Protein AF-A0A9J6DAU2-F1 (afdb_monomer)

Sequence (140 aa):
MIKAGKEEKKLAEEAGAFCEDGITPYITVIVDGGWSHRSHGHRYSANSGVAVIIGECTKKLLYLGVRNKLCSTCEHYSRTGKGKKDHVGYKNWNQSSGAMESDIIVEGFQRSVEMHGVEYRIFIGDGDSSVLHQILTKVE

Foldseek 3Di:
DLVQLQVLQVVQVVVCQDDPVSQFGAFEKEKEKDFPDDDPPDPQPGQKMKMFIATPPVRHTQFIDMAGQDDPLVVVCVVVVHDRDDDDGRHDDDDTSVCGRLVRVLVSQQCSCVRRRHHY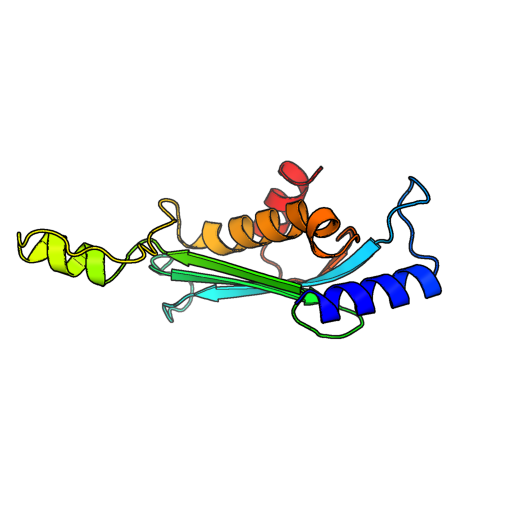DHYDYPPPVSNVVSNVVRPD

InterPro domains:
  IPR049012 Mutator-like transposase domain [PF20700] (1-138)

Nearest PDB structures (foldseek):
  7ki3-assembly1_A  TM=4.655E-01  e=4.052E-02  Homo sapiens
  4z4f-assembly1_A  TM=3.775E-01  e=8.490E-03  Homo sapiens
  4z4g-assembly1_A  TM=3.658E-01  e=1.429E-02  Homo sapiens
  6fsf-assembly1_A  TM=4.662E-01  e=1.197E+00  Saccharomyces cerevisiae S288C
  6dbu-assembly1_A  TM=2.764E-01  e=4.224E-01  Escherichia coli K-12

Mean predicted aligned error: 5.09 Å

Solvent-accessible surface area (backbone atoms only — not comparable to full-atom values): 7960 Å² total; per-residue (Å²): 74,62,71,46,25,49,51,50,37,51,53,20,55,76,69,66,35,51,42,97,83,70,72,46,26,37,44,50,29,35,44,54,67,47,60,79,52,95,62,87,93,76,65,72,71,38,52,34,29,34,23,38,34,25,34,55,90,77,70,36,58,57,38,77,40,77,36,15,62,60,31,73,70,61,51,52,28,67,76,66,74,46,84,75,72,92,71,90,78,56,54,74,40,88,73,64,42,76,54,36,34,37,53,36,50,41,55,47,53,70,38,25,44,82,66,35,55,24,45,74,81,43,76,47,64,93,72,65,62,64,40,58,54,46,36,74,72,72,51,132

pLDDT: mean 91.11, std 8.22, range [58.53, 98.31]

Secondary structure (DSSP, 8-state):
-HHHHHHHHHHHHHTT-B-TTSSSBEEEEEEEEEESS--SSS----SEEEEEEEETTT--EEEEEEEES--HHHHHHHHHTPPPPP--------S-STHHHHHHHHHHHHTHHHHHS-EEEEEE-SS-HHHHHHHHHH--

Organism: Rhipicephalus microplus (NCBI:txid6941)

Structure (mmCIF, N/CA/C/O backbone):
data_AF-A0A9J6DAU2-F1
#
_entry.id   AF-A0A9J6DAU2-F1
#
loop_
_atom_site.group_PDB
_atom_site.id
_atom_site.type_symbol
_atom_site.label_atom_id
_atom_site.label_alt_id
_atom_site.label_comp_id
_atom_site.label_asym_id
_atom_site.label_entity_id
_atom_site.label_seq_id
_atom_site.pdbx_PDB_ins_code
_atom_site.Cartn_x
_atom_site.Cartn_y
_atom_site.Cartn_z
_atom_site.occupancy
_atom_site.B_iso_or_equiv
_atom_site.auth_seq_id
_atom_site.auth_comp_id
_atom_site.auth_asym_id
_atom_site.auth_atom_id
_atom_site.pdbx_PDB_model_num
ATOM 1 N N . MET A 1 1 ? -6.850 -4.986 -8.728 1.00 92.31 1 MET A N 1
ATOM 2 C CA . MET A 1 1 ? -5.432 -4.668 -8.460 1.00 92.31 1 MET A CA 1
ATOM 3 C C . MET A 1 1 ? -4.488 -5.535 -9.298 1.00 92.31 1 MET A C 1
ATOM 5 O O . MET A 1 1 ? -3.723 -4.951 -10.039 1.00 92.31 1 MET A O 1
ATOM 9 N N . ILE A 1 2 ? -4.616 -6.873 -9.344 1.00 95.19 2 ILE A N 1
ATOM 10 C CA . ILE A 1 2 ? -3.738 -7.748 -10.172 1.00 95.19 2 ILE A CA 1
ATOM 11 C C . ILE A 1 2 ? -3.599 -7.306 -11.641 1.00 95.19 2 ILE A C 1
ATOM 13 O O . ILE A 1 2 ? -2.498 -7.249 -12.173 1.00 95.19 2 ILE A O 1
ATOM 17 N N . LYS A 1 3 ? -4.706 -6.959 -12.314 1.00 97.19 3 LYS A N 1
ATOM 18 C CA . LYS A 1 3 ? -4.651 -6.464 -13.702 1.00 97.19 3 LYS A CA 1
ATOM 19 C C . LYS A 1 3 ? -3.863 -5.151 -13.829 1.00 97.19 3 LYS A C 1
ATOM 21 O O . LYS A 1 3 ? -3.153 -4.988 -14.808 1.00 97.19 3 LYS A O 1
ATOM 26 N N . ALA A 1 4 ? -3.991 -4.251 -12.852 1.00 97.56 4 ALA A N 1
ATOM 27 C CA . ALA A 1 4 ? -3.260 -2.986 -12.835 1.00 97.56 4 ALA A CA 1
ATOM 28 C C . ALA A 1 4 ? -1.757 -3.220 -12.631 1.00 97.56 4 ALA A C 1
ATOM 30 O O . ALA A 1 4 ? -0.964 -2.674 -13.383 1.00 97.56 4 ALA A O 1
ATOM 31 N N . GLY A 1 5 ? -1.379 -4.108 -11.706 1.00 97.31 5 GLY A N 1
ATOM 32 C CA . GLY A 1 5 ? 0.024 -4.476 -11.499 1.00 97.31 5 GLY A CA 1
ATOM 33 C C . GLY A 1 5 ? 0.669 -5.115 -12.725 1.00 97.31 5 GLY A C 1
ATOM 34 O O . GLY A 1 5 ? 1.778 -4.751 -13.086 1.00 97.31 5 GLY A O 1
ATOM 35 N N . LYS A 1 6 ? -0.049 -5.997 -13.436 1.00 97.69 6 LYS A N 1
ATOM 36 C CA . LYS A 1 6 ? 0.438 -6.570 -14.706 1.00 97.69 6 LYS A CA 1
ATOM 37 C C . LYS A 1 6 ? 0.683 -5.513 -15.785 1.00 97.69 6 LYS A C 1
ATOM 39 O O . LYS A 1 6 ? 1.582 -5.676 -16.601 1.00 97.69 6 LYS A O 1
ATOM 44 N N . GLU A 1 7 ? -0.141 -4.472 -15.820 1.00 98.06 7 GLU A N 1
ATOM 45 C CA . GLU A 1 7 ? -0.015 -3.382 -16.787 1.00 98.06 7 GLU A CA 1
ATOM 46 C C . GLU A 1 7 ? 1.176 -2.477 -16.456 1.00 98.06 7 GLU A C 1
ATOM 48 O O . GLU A 1 7 ? 1.987 -2.224 -17.339 1.00 98.06 7 GLU A O 1
ATOM 53 N N . GLU A 1 8 ? 1.333 -2.085 -15.187 1.00 97.75 8 GLU A N 1
ATOM 54 C CA . GLU A 1 8 ? 2.523 -1.366 -14.699 1.00 97.75 8 GLU A CA 1
ATOM 55 C C . GLU A 1 8 ? 3.807 -2.153 -14.966 1.00 97.75 8 GLU A C 1
ATOM 57 O O . GLU A 1 8 ? 4.762 -1.615 -15.516 1.00 97.75 8 GLU A O 1
ATOM 62 N N . LYS A 1 9 ? 3.804 -3.456 -14.655 1.00 97.62 9 LYS A N 1
ATOM 63 C CA . LYS A 1 9 ? 4.935 -4.347 -14.916 1.00 97.62 9 LYS A CA 1
ATOM 64 C C . LYS A 1 9 ? 5.337 -4.344 -16.388 1.00 97.62 9 LYS A C 1
ATOM 66 O O . LYS A 1 9 ? 6.507 -4.155 -16.695 1.00 97.62 9 LYS A O 1
ATOM 71 N N . LYS A 1 10 ? 4.368 -4.515 -17.291 1.00 98.12 10 LYS A N 1
ATOM 72 C CA . LYS A 1 10 ? 4.622 -4.520 -18.737 1.00 98.12 10 LYS A CA 1
ATOM 73 C C . LYS A 1 10 ? 5.247 -3.203 -19.203 1.00 98.12 10 LYS A C 1
ATOM 75 O O . LYS A 1 10 ? 6.191 -3.222 -19.982 1.00 98.12 10 LYS A O 1
ATOM 80 N N . LEU A 1 11 ? 4.731 -2.072 -18.720 1.00 97.94 11 LEU A N 1
ATOM 81 C CA . LEU A 1 11 ? 5.249 -0.748 -19.072 1.00 97.94 11 LEU A CA 1
ATOM 82 C C . LEU A 1 11 ? 6.666 -0.526 -18.521 1.00 97.94 11 LEU A C 1
ATOM 84 O O . LEU A 1 11 ? 7.502 0.048 -19.213 1.00 97.94 11 LEU A O 1
ATOM 88 N N . ALA A 1 12 ? 6.957 -1.020 -17.315 1.00 97.44 12 ALA A N 1
ATOM 89 C CA . ALA A 1 12 ? 8.294 -0.971 -16.728 1.00 97.44 12 ALA A CA 1
ATOM 90 C C . ALA A 1 12 ? 9.310 -1.807 -17.524 1.00 97.44 12 ALA A C 1
ATOM 92 O O . ALA A 1 12 ? 10.407 -1.331 -17.816 1.00 97.44 12 ALA A O 1
ATOM 93 N N . GLU A 1 13 ? 8.925 -3.021 -17.931 1.00 97.31 13 GLU A N 1
ATOM 94 C CA . GLU A 1 13 ? 9.742 -3.900 -18.778 1.00 97.31 13 GLU A CA 1
ATOM 95 C C . GLU A 1 13 ? 10.019 -3.259 -20.149 1.00 97.31 13 GLU A C 1
ATOM 97 O O . GLU A 1 13 ? 11.162 -3.249 -20.606 1.00 97.31 13 GLU A O 1
ATOM 102 N N . GLU A 1 14 ? 9.002 -2.664 -20.783 1.00 97.06 14 GLU A N 1
ATOM 103 C CA . GLU A 1 14 ? 9.133 -1.940 -22.059 1.00 97.06 14 GLU A CA 1
ATOM 104 C C . GLU A 1 14 ? 10.036 -0.702 -21.950 1.00 97.06 14 GLU A C 1
ATOM 106 O O . GLU A 1 14 ? 10.746 -0.369 -22.900 1.00 97.06 14 GLU A O 1
ATOM 111 N N . ALA A 1 15 ? 10.039 -0.039 -20.792 1.00 95.81 15 ALA A N 1
ATOM 112 C CA . ALA A 1 15 ? 10.902 1.102 -20.505 1.00 95.81 15 ALA A CA 1
ATOM 113 C C . ALA A 1 15 ? 12.338 0.703 -20.110 1.00 95.81 15 ALA A C 1
ATOM 115 O O . ALA A 1 15 ? 13.189 1.581 -19.958 1.00 95.81 15 ALA A O 1
ATOM 116 N N . GLY A 1 16 ? 12.622 -0.594 -19.932 1.00 95.75 16 GLY A N 1
ATOM 117 C CA . GLY A 1 16 ? 13.922 -1.079 -19.467 1.00 95.75 16 GLY A CA 1
ATOM 118 C C . GLY A 1 16 ? 14.222 -0.737 -18.002 1.00 95.75 16 GLY A C 1
ATOM 119 O O . GLY A 1 16 ? 15.389 -0.670 -17.619 1.00 95.75 16 GLY A O 1
ATOM 120 N N . ALA A 1 17 ? 13.192 -0.497 -17.187 1.00 95.25 17 ALA A N 1
ATOM 121 C CA . ALA A 1 17 ? 13.327 -0.127 -15.780 1.00 95.25 17 ALA A CA 1
ATOM 122 C C . ALA A 1 17 ? 13.484 -1.377 -14.901 1.00 95.25 17 ALA A C 1
ATOM 124 O O . ALA A 1 17 ? 12.509 -1.889 -14.349 1.00 95.25 17 ALA A O 1
ATOM 125 N N . PHE A 1 18 ? 14.718 -1.867 -14.780 1.00 95.94 18 PHE A N 1
ATOM 126 C CA . PHE A 1 18 ? 15.066 -3.042 -13.977 1.00 95.94 18 PHE A CA 1
ATOM 127 C C . PHE A 1 18 ? 15.929 -2.683 -12.772 1.00 95.94 18 PHE A C 1
ATOM 129 O O . PHE A 1 18 ? 16.736 -1.753 -12.809 1.00 95.94 18 PHE A O 1
ATOM 136 N N . CYS A 1 19 ? 15.747 -3.439 -11.695 1.00 91.50 19 CYS A N 1
ATOM 137 C CA . CYS A 1 19 ? 16.578 -3.389 -10.507 1.00 91.50 19 CYS A CA 1
ATOM 138 C C . CYS A 1 19 ? 18.027 -3.782 -10.827 1.00 91.50 19 CYS A C 1
ATOM 140 O O . CYS A 1 19 ? 18.352 -4.241 -11.922 1.00 91.50 19 CYS A O 1
ATOM 142 N N . GLU A 1 20 ? 18.916 -3.620 -9.847 1.00 88.38 20 GLU A N 1
ATOM 143 C CA . GLU A 1 20 ? 20.342 -3.960 -9.984 1.00 88.38 20 GLU A CA 1
ATOM 144 C C . GLU A 1 20 ? 20.579 -5.446 -10.305 1.00 88.38 20 GLU A C 1
ATOM 146 O O . GLU A 1 20 ? 21.610 -5.796 -10.875 1.00 88.38 20 GLU A O 1
ATOM 151 N N . ASP A 1 21 ? 19.608 -6.311 -9.988 1.00 86.88 21 ASP A N 1
ATOM 152 C CA . ASP A 1 21 ? 19.606 -7.732 -10.345 1.00 86.88 21 ASP A CA 1
ATOM 153 C C . ASP A 1 21 ? 19.399 -7.989 -11.853 1.00 86.88 21 ASP A C 1
ATOM 155 O O . ASP A 1 21 ? 19.679 -9.089 -12.332 1.00 86.88 21 ASP A O 1
ATOM 159 N N . GLY A 1 22 ? 18.918 -6.994 -12.607 1.00 87.38 22 GLY A N 1
ATOM 160 C CA . GLY A 1 22 ? 18.566 -7.099 -14.024 1.00 87.38 22 GLY A CA 1
ATOM 161 C C . GLY A 1 22 ? 17.348 -7.984 -14.321 1.00 87.38 22 GLY A C 1
ATOM 162 O O . GLY A 1 22 ? 17.087 -8.274 -15.488 1.00 87.38 22 GLY A O 1
ATOM 163 N N . ILE A 1 23 ? 16.618 -8.433 -13.295 1.00 90.62 23 ILE A N 1
ATOM 164 C CA . ILE A 1 23 ? 15.504 -9.387 -13.408 1.00 90.62 23 ILE A CA 1
ATOM 165 C C . ILE A 1 23 ? 14.193 -8.727 -12.989 1.00 90.62 23 ILE A C 1
ATOM 167 O O . IL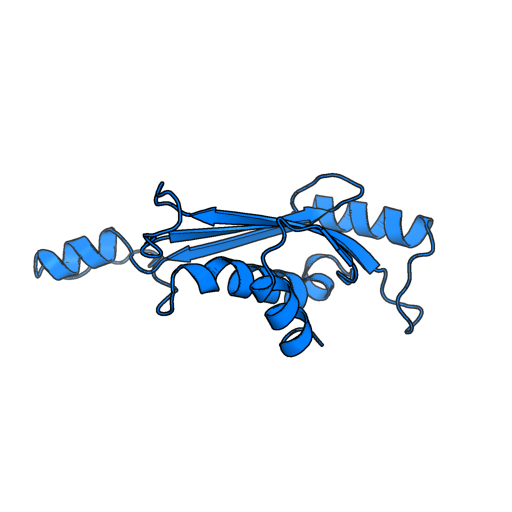E A 1 23 ? 13.176 -8.883 -13.670 1.00 90.62 23 ILE A O 1
ATOM 171 N N . THR A 1 24 ? 14.200 -7.999 -11.874 1.00 93.69 24 THR A N 1
ATOM 172 C CA . THR A 1 24 ? 12.976 -7.465 -11.278 1.00 93.69 24 THR A CA 1
ATOM 173 C C . THR A 1 24 ? 12.701 -6.064 -11.823 1.00 93.69 24 THR A C 1
ATOM 175 O O . THR A 1 24 ? 13.544 -5.183 -11.675 1.00 93.69 24 THR A O 1
ATOM 178 N N . PRO A 1 25 ? 11.557 -5.810 -12.481 1.00 97.00 25 PRO A N 1
ATOM 179 C CA . PRO A 1 25 ? 11.207 -4.458 -12.895 1.00 97.00 25 PRO A CA 1
ATOM 180 C C . PRO A 1 25 ? 10.841 -3.592 -11.686 1.00 97.00 25 PRO A C 1
ATOM 182 O O . PRO A 1 25 ? 10.219 -4.079 -10.739 1.00 97.00 25 PRO A O 1
ATOM 185 N N . TYR A 1 26 ? 11.159 -2.299 -11.726 1.00 97.44 26 TYR A N 1
ATOM 186 C CA . TYR A 1 26 ? 10.740 -1.348 -10.692 1.00 97.44 26 TYR A CA 1
ATOM 187 C C . TYR A 1 26 ? 9.833 -0.257 -11.251 1.00 97.44 26 TYR A C 1
ATOM 189 O O . TYR A 1 26 ? 9.916 0.112 -12.423 1.00 97.44 26 TYR A O 1
ATOM 197 N N . ILE A 1 27 ? 8.979 0.294 -10.387 1.00 98.06 27 ILE A N 1
ATOM 198 C CA . ILE A 1 27 ? 8.066 1.384 -10.739 1.00 98.06 27 ILE A CA 1
ATOM 199 C C . ILE A 1 27 ? 8.070 2.512 -9.709 1.00 98.06 27 ILE A C 1
ATOM 201 O O . ILE A 1 27 ? 8.470 2.347 -8.551 1.00 98.06 27 ILE A O 1
ATOM 205 N N . THR A 1 28 ? 7.567 3.662 -10.155 1.00 97.94 28 THR A N 1
ATOM 206 C CA . THR A 1 28 ? 7.174 4.771 -9.288 1.00 97.94 28 THR A CA 1
ATOM 207 C C . THR A 1 28 ? 5.727 4.586 -8.847 1.00 97.94 28 THR A C 1
ATOM 209 O O . THR A 1 28 ? 4.858 4.230 -9.650 1.00 97.94 28 THR A O 1
ATOM 212 N N . VAL A 1 29 ? 5.448 4.866 -7.578 1.00 98.00 29 VAL A N 1
ATOM 213 C CA . VAL A 1 29 ? 4.098 4.806 -7.012 1.00 98.00 29 VAL A CA 1
ATOM 214 C C . VAL A 1 29 ? 3.702 6.117 -6.341 1.00 98.00 29 VAL A C 1
ATOM 216 O O . VAL A 1 29 ? 4.536 6.917 -5.933 1.00 98.00 29 VAL A O 1
ATOM 219 N N . ILE A 1 30 ? 2.404 6.346 -6.225 1.00 97.38 30 ILE A N 1
ATOM 220 C CA . ILE A 1 30 ? 1.811 7.430 -5.448 1.00 97.38 30 ILE A CA 1
ATOM 221 C C . ILE A 1 30 ? 1.166 6.792 -4.221 1.00 97.38 30 ILE A C 1
ATOM 223 O O . ILE A 1 30 ? 0.448 5.796 -4.354 1.00 97.38 30 ILE A O 1
ATOM 227 N N . VAL A 1 31 ? 1.426 7.347 -3.044 1.00 96.50 31 VAL A N 1
ATOM 228 C CA . VAL A 1 31 ? 0.858 6.876 -1.776 1.00 96.50 31 VAL A CA 1
ATOM 229 C C . VAL A 1 31 ? -0.000 7.966 -1.158 1.00 96.50 31 VAL A C 1
ATOM 231 O O . VAL A 1 31 ? 0.311 9.147 -1.294 1.00 96.50 31 VAL A O 1
ATOM 234 N N . ASP A 1 32 ? -1.091 7.561 -0.518 1.00 94.38 32 ASP A N 1
ATOM 235 C CA . ASP A 1 32 ? -1.963 8.477 0.217 1.00 94.38 32 ASP A CA 1
ATOM 236 C C . ASP A 1 32 ? -2.687 7.745 1.353 1.00 94.38 32 ASP A C 1
ATOM 238 O O . ASP A 1 32 ? -2.976 6.539 1.263 1.00 94.38 32 ASP A O 1
ATOM 242 N N . GLY A 1 33 ? -3.002 8.497 2.403 1.00 92.38 33 GLY A N 1
ATOM 243 C CA . GLY A 1 33 ? -3.624 8.046 3.638 1.00 92.38 33 GLY A CA 1
ATOM 244 C C . GLY A 1 33 ? -4.937 8.774 3.920 1.00 92.38 33 GLY A C 1
ATOM 245 O O . GLY A 1 33 ? -5.129 9.952 3.638 1.00 92.38 33 GLY A O 1
ATOM 246 N N . GLY A 1 34 ? -5.888 8.066 4.519 1.00 90.50 34 GLY A N 1
ATOM 247 C CA . GLY A 1 34 ? -7.183 8.610 4.903 1.00 90.50 34 GLY A CA 1
ATOM 248 C C . GLY A 1 34 ? -7.608 8.130 6.282 1.00 90.50 34 GLY A C 1
ATOM 249 O O . GLY A 1 34 ? -7.470 6.958 6.628 1.00 90.50 34 GLY A O 1
ATOM 250 N N . TRP A 1 35 ? -8.204 9.025 7.068 1.00 89.50 35 TRP A N 1
ATOM 251 C CA . TRP A 1 35 ? -8.705 8.713 8.407 1.00 89.50 35 TRP A CA 1
ATOM 252 C C . TRP A 1 35 ? -10.211 8.923 8.502 1.00 89.50 35 TRP A C 1
ATOM 254 O O . TRP A 1 35 ? -10.769 9.882 7.973 1.00 89.50 35 TRP A O 1
ATOM 264 N N . SER A 1 36 ? -10.882 8.059 9.267 1.00 85.25 36 SER A N 1
ATOM 265 C CA . SER A 1 36 ? -12.336 8.126 9.472 1.00 85.25 36 SER A CA 1
ATOM 266 C C . SER A 1 36 ? -12.788 9.279 10.382 1.00 85.25 36 SER A C 1
ATOM 268 O O . SER A 1 36 ? -13.968 9.376 10.717 1.00 85.25 36 SER A O 1
ATOM 270 N N . HIS A 1 37 ? -11.860 10.115 10.852 1.00 78.56 37 HIS A N 1
ATOM 271 C CA . HIS A 1 37 ? -12.131 11.227 11.753 1.00 78.56 37 HIS A CA 1
ATOM 272 C C . HIS A 1 37 ? -11.687 12.538 11.106 1.00 78.56 37 HIS A C 1
ATOM 274 O O . HIS A 1 37 ? -10.503 12.743 10.852 1.00 78.56 37 HIS A O 1
ATOM 280 N N . ARG A 1 38 ? -12.636 13.450 10.875 1.00 64.38 38 ARG A N 1
ATOM 281 C CA . ARG A 1 38 ? -12.337 14.786 10.358 1.00 64.38 38 ARG A CA 1
ATOM 282 C C . ARG A 1 38 ? -11.934 15.696 11.518 1.00 64.38 38 ARG A C 1
ATOM 284 O O . ARG A 1 38 ? -12.784 16.162 12.272 1.00 64.38 38 ARG A O 1
ATOM 291 N N . SER A 1 39 ? -10.641 15.958 11.666 1.00 65.44 39 SER A N 1
ATOM 292 C CA . SER A 1 39 ? -10.125 16.959 12.607 1.00 65.44 39 SER A CA 1
ATOM 293 C C . SER A 1 39 ? -8.933 17.695 12.022 1.00 65.44 39 SER A C 1
ATOM 295 O O . SER A 1 39 ? -8.065 17.068 11.429 1.00 65.44 39 SER A O 1
ATOM 297 N N . HIS A 1 40 ? -8.858 19.004 12.248 1.00 59.44 40 HIS A N 1
ATOM 298 C CA . HIS A 1 40 ? -7.698 19.809 11.876 1.00 59.44 40 HIS A CA 1
ATOM 299 C C . HIS A 1 40 ? -6.584 19.607 12.920 1.00 59.44 40 HIS A C 1
ATOM 301 O O . HIS A 1 40 ? -6.688 20.106 14.039 1.00 59.44 40 HIS A O 1
ATOM 307 N N . GLY A 1 41 ? -5.570 18.804 12.579 1.00 58.53 41 GLY A N 1
ATOM 308 C CA . GLY A 1 41 ? -4.212 18.805 13.158 1.00 58.53 41 GLY A CA 1
ATOM 309 C C . GLY A 1 41 ? -3.997 18.380 14.620 1.00 58.53 41 GLY A C 1
ATOM 310 O O . GLY A 1 41 ? -2.862 18.115 15.002 1.00 58.53 41 GLY A O 1
ATOM 311 N N . HIS A 1 42 ? -5.033 18.298 15.458 1.00 64.19 42 HIS A N 1
ATOM 312 C CA . HIS A 1 42 ? -4.834 18.144 16.912 1.00 64.19 42 HIS A CA 1
ATOM 313 C C . HIS A 1 42 ? -5.442 16.881 17.523 1.00 64.19 42 HIS A C 1
ATOM 315 O O . HIS A 1 42 ? -5.283 16.637 18.718 1.00 64.19 42 HIS A O 1
ATOM 321 N N . ARG A 1 43 ? -6.147 16.060 16.737 1.00 66.38 43 ARG A N 1
ATOM 322 C CA . ARG A 1 43 ? -6.892 14.908 17.263 1.00 66.38 43 ARG A CA 1
ATOM 323 C C . ARG A 1 43 ? -6.547 13.628 16.500 1.00 66.38 43 ARG A C 1
ATOM 325 O O . ARG A 1 43 ? -7.309 13.143 15.674 1.00 66.38 43 ARG A O 1
ATOM 332 N N . TYR A 1 44 ? -5.388 13.055 16.824 1.00 73.50 44 TYR A N 1
ATOM 333 C CA . TYR A 1 44 ? -4.861 11.789 16.285 1.00 73.50 44 TYR A CA 1
ATOM 334 C C . TYR A 1 44 ? -5.595 10.541 16.825 1.00 73.50 44 TYR A C 1
ATOM 336 O O . TYR A 1 44 ? -4.980 9.530 17.174 1.00 73.50 44 TYR A O 1
ATOM 344 N N . SER A 1 45 ? -6.925 10.592 16.931 1.00 84.44 45 SER A N 1
ATOM 345 C CA . SER A 1 45 ? -7.760 9.584 17.607 1.00 84.44 45 SER A CA 1
ATOM 346 C C . SER A 1 45 ? -8.681 8.808 16.661 1.00 84.44 45 SER A C 1
ATOM 348 O O . SER A 1 45 ? -9.715 8.302 17.093 1.00 84.44 45 SER A O 1
ATOM 350 N N . ALA A 1 46 ? -8.359 8.747 15.368 1.00 88.50 46 ALA A N 1
ATOM 351 C CA . ALA A 1 46 ? -9.154 7.985 14.416 1.00 88.50 46 ALA A CA 1
ATOM 352 C C . ALA A 1 46 ? -9.180 6.490 14.784 1.00 88.50 46 ALA A C 1
ATOM 354 O O . ALA A 1 46 ? -8.153 5.875 15.081 1.00 88.50 46 ALA A O 1
ATOM 355 N N . ASN A 1 47 ? -10.379 5.904 14.759 1.00 91.69 47 ASN A N 1
ATOM 356 C CA . ASN A 1 47 ? -10.570 4.477 15.018 1.00 91.69 47 ASN A CA 1
ATOM 357 C C . ASN A 1 47 ? -10.254 3.615 13.797 1.00 91.69 47 ASN A C 1
ATOM 359 O O . ASN A 1 47 ? -9.958 2.434 13.966 1.00 91.69 47 ASN A O 1
ATOM 363 N N . SER A 1 48 ? -10.292 4.206 12.606 1.00 93.06 48 SER A N 1
ATOM 364 C CA . SER A 1 48 ? -9.992 3.540 11.349 1.00 93.06 48 SER A CA 1
ATOM 365 C C . SER A 1 48 ? -9.143 4.441 10.461 1.00 93.06 48 SER A C 1
ATOM 367 O O . SER A 1 48 ? -9.385 5.650 10.381 1.00 93.06 48 SER A O 1
ATOM 369 N N . GLY A 1 49 ? -8.175 3.826 9.793 1.00 94.31 49 GLY A N 1
ATOM 370 C CA . GLY A 1 49 ? -7.341 4.433 8.766 1.00 94.31 49 GLY A CA 1
ATOM 371 C C . GLY A 1 49 ? -7.293 3.532 7.538 1.00 94.31 49 GLY A C 1
ATOM 372 O O . GLY A 1 49 ? -7.343 2.304 7.657 1.00 94.31 49 GLY A O 1
ATOM 373 N N . VAL A 1 50 ? -7.225 4.149 6.370 1.00 95.62 50 VAL A N 1
ATOM 374 C CA . VAL A 1 50 ? -7.020 3.512 5.070 1.00 95.62 50 VAL A CA 1
ATOM 375 C C . VAL A 1 50 ? -5.784 4.135 4.445 1.00 95.62 50 VAL A C 1
ATOM 377 O O . VAL A 1 50 ? -5.559 5.326 4.615 1.00 95.62 50 VAL A O 1
ATOM 380 N N . ALA A 1 51 ? -4.995 3.352 3.727 1.00 96.25 51 ALA A N 1
ATOM 381 C CA . ALA A 1 51 ? -3.969 3.900 2.858 1.00 96.25 51 ALA A CA 1
ATOM 382 C C . ALA A 1 51 ? -3.924 3.113 1.556 1.00 96.25 51 ALA A C 1
ATOM 384 O O . ALA A 1 51 ? -4.326 1.940 1.497 1.00 96.25 51 ALA A O 1
ATOM 385 N N . VAL A 1 52 ? -3.484 3.793 0.507 1.00 97.44 52 VAL A N 1
ATOM 386 C CA . VAL A 1 52 ? -3.491 3.285 -0.859 1.00 97.44 52 VAL A CA 1
ATOM 387 C C . VAL A 1 52 ? -2.130 3.462 -1.509 1.00 97.44 52 VAL A C 1
ATOM 389 O O . VAL A 1 52 ? -1.411 4.415 -1.229 1.00 97.44 52 VAL A O 1
ATOM 392 N N . ILE A 1 53 ? -1.804 2.537 -2.409 1.00 98.12 53 ILE A N 1
ATOM 393 C CA . ILE A 1 53 ? -0.673 2.655 -3.328 1.00 98.12 53 ILE A CA 1
ATOM 394 C C . ILE A 1 53 ? -1.240 2.620 -4.740 1.00 98.12 53 ILE A C 1
ATOM 396 O O . ILE A 1 53 ? -1.989 1.705 -5.102 1.00 98.12 53 ILE A O 1
ATOM 400 N N . ILE A 1 54 ? -0.892 3.622 -5.531 1.00 98.31 54 ILE A N 1
ATOM 401 C CA . ILE A 1 54 ? -1.371 3.838 -6.892 1.00 98.31 54 ILE A CA 1
ATOM 402 C C . ILE A 1 54 ? -0.156 3.830 -7.817 1.00 98.31 54 ILE A C 1
ATOM 404 O O . ILE A 1 54 ? 0.851 4.463 -7.520 1.00 98.31 54 ILE A O 1
ATOM 408 N N . GLY A 1 55 ? -0.234 3.118 -8.936 1.00 98.06 55 GLY A N 1
ATOM 409 C CA . GLY A 1 55 ? 0.828 3.134 -9.937 1.00 98.06 55 GLY A CA 1
ATOM 410 C C . GLY A 1 55 ? 0.933 4.511 -10.585 1.00 98.06 55 GLY A C 1
ATOM 411 O O . GLY A 1 55 ? -0.084 5.092 -10.977 1.00 98.06 55 GLY A O 1
ATOM 412 N N . GLU A 1 56 ? 2.141 5.068 -10.654 1.00 98.06 56 GLU A N 1
ATOM 413 C CA . GLU A 1 56 ? 2.329 6.413 -11.193 1.00 98.06 56 GLU A CA 1
ATOM 414 C C . GLU A 1 56 ? 2.029 6.443 -12.695 1.00 98.06 56 GLU A C 1
ATOM 416 O O . GLU A 1 56 ? 1.340 7.356 -13.136 1.00 98.06 56 GLU A O 1
ATOM 421 N N . CYS A 1 57 ? 2.422 5.429 -13.466 1.00 97.12 57 CYS A N 1
ATOM 422 C CA . CYS A 1 57 ? 2.245 5.454 -14.915 1.00 97.12 57 CYS A CA 1
ATOM 423 C C . CYS A 1 57 ? 0.771 5.281 -15.316 1.00 97.12 57 CYS A C 1
ATOM 425 O O . CYS A 1 57 ? 0.209 6.074 -16.076 1.00 97.12 57 CYS A O 1
ATOM 427 N N . THR A 1 58 ? 0.107 4.264 -14.765 1.00 97.56 58 THR A N 1
ATOM 428 C CA . THR A 1 58 ? -1.271 3.904 -15.135 1.00 97.56 58 THR A CA 1
ATOM 429 C C . THR A 1 58 ? -2.334 4.653 -14.337 1.00 97.56 58 THR A C 1
ATOM 431 O O . THR A 1 58 ? -3.511 4.612 -14.709 1.00 97.56 58 THR A O 1
ATOM 434 N N . LYS A 1 59 ? -1.952 5.301 -13.226 1.00 97.81 59 LYS A N 1
ATOM 435 C CA . LYS A 1 59 ? -2.855 5.941 -12.251 1.00 97.81 59 LYS A CA 1
ATOM 436 C C . LYS A 1 59 ? -3.892 4.973 -11.659 1.00 97.81 59 LYS A C 1
ATOM 438 O O . LYS A 1 59 ? -4.982 5.383 -11.255 1.00 97.81 59 LYS A O 1
ATOM 443 N N . LYS A 1 60 ? -3.580 3.671 -11.612 1.00 98.19 60 LYS A N 1
ATOM 444 C CA . LYS A 1 60 ? -4.474 2.614 -11.109 1.00 98.19 60 LYS A CA 1
ATOM 445 C C . LYS A 1 60 ? -4.055 2.128 -9.727 1.00 98.19 60 LYS A C 1
ATOM 447 O O . LYS A 1 60 ? -2.880 2.088 -9.386 1.00 98.19 60 LYS A O 1
ATOM 452 N N . LEU A 1 61 ? -5.043 1.696 -8.947 1.00 98.06 61 LEU A N 1
ATOM 453 C CA . LEU A 1 61 ? -4.836 1.165 -7.602 1.00 98.06 61 LEU A CA 1
ATOM 454 C C . LEU A 1 61 ? -4.060 -0.166 -7.633 1.00 98.06 61 LEU A C 1
ATOM 456 O O . LEU A 1 61 ? -4.515 -1.147 -8.241 1.00 98.06 61 LEU A O 1
ATOM 460 N N . LEU A 1 62 ? -2.930 -0.202 -6.928 1.00 98.19 62 LEU A N 1
ATOM 461 C CA . LEU A 1 62 ? -2.061 -1.371 -6.762 1.00 98.19 62 LEU A CA 1
ATOM 462 C C . LEU A 1 62 ? -2.208 -2.014 -5.384 1.00 98.19 62 LEU A C 1
ATOM 464 O O . LEU A 1 62 ? -2.121 -3.239 -5.273 1.00 98.19 62 LEU A O 1
ATOM 468 N N . TYR A 1 63 ? -2.476 -1.209 -4.356 1.00 98.19 63 TYR A N 1
ATOM 469 C CA . TYR A 1 63 ? -2.675 -1.687 -2.994 1.00 98.19 63 TYR A CA 1
A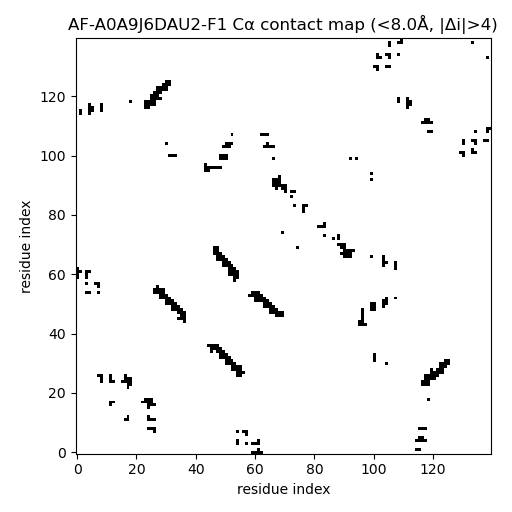TOM 470 C C . TYR A 1 63 ? -3.707 -0.844 -2.245 1.00 98.19 63 TYR A C 1
ATOM 472 O O . TYR A 1 63 ? -3.797 0.366 -2.449 1.00 98.19 63 TYR A O 1
ATOM 480 N N . LEU A 1 64 ? -4.463 -1.489 -1.358 1.00 97.56 64 LEU A N 1
ATOM 481 C CA . LEU A 1 64 ? -5.355 -0.843 -0.402 1.00 97.56 64 LEU A CA 1
ATOM 482 C C . LEU A 1 64 ? -5.331 -1.648 0.890 1.00 97.56 64 LEU A C 1
ATOM 484 O O . LEU A 1 64 ? -5.650 -2.839 0.882 1.00 97.56 64 LEU A O 1
ATOM 488 N N . GLY A 1 65 ? -4.984 -0.991 1.991 1.00 97.12 65 GLY A N 1
ATOM 489 C CA . GLY A 1 65 ? -5.045 -1.584 3.322 1.00 97.12 65 GLY A CA 1
ATOM 490 C C . GLY A 1 65 ? -5.906 -0.759 4.263 1.00 97.12 65 GLY A C 1
ATOM 491 O O . GLY A 1 65 ? -6.092 0.442 4.079 1.00 97.12 65 GLY A O 1
ATOM 492 N N . VAL A 1 66 ? -6.454 -1.428 5.278 1.00 96.56 66 VAL A N 1
ATOM 493 C CA . VAL A 1 66 ? -7.294 -0.809 6.308 1.00 96.56 66 VAL A CA 1
ATOM 494 C C . VAL A 1 66 ? -6.829 -1.275 7.683 1.00 96.56 66 VAL A C 1
ATOM 496 O O . VAL A 1 66 ? -6.665 -2.477 7.922 1.00 96.56 66 VAL A O 1
ATOM 499 N N . ARG A 1 67 ? -6.659 -0.323 8.600 1.00 96.19 67 ARG A N 1
ATOM 500 C CA . ARG A 1 67 ? -6.355 -0.559 10.013 1.00 96.19 67 ARG A CA 1
ATOM 501 C C . ARG A 1 67 ? -7.504 -0.056 10.869 1.00 96.19 67 ARG A C 1
ATOM 503 O O . ARG A 1 67 ? -7.849 1.119 10.812 1.00 96.19 67 ARG A O 1
ATOM 510 N N . ASN A 1 68 ? -8.083 -0.933 11.684 1.00 94.94 68 ASN A N 1
ATOM 511 C CA . ASN A 1 68 ? -9.183 -0.611 12.587 1.00 94.94 68 ASN A CA 1
ATOM 512 C C . ASN A 1 68 ? -8.836 -0.971 14.033 1.00 94.94 68 ASN A C 1
ATOM 514 O O . ASN A 1 68 ? -8.515 -2.118 14.358 1.00 94.94 68 ASN A O 1
ATOM 518 N N . LYS A 1 69 ? -9.014 0.004 14.923 1.00 93.06 69 LYS A N 1
ATOM 519 C CA . LYS A 1 69 ? -8.949 -0.155 16.384 1.00 93.06 69 LYS A CA 1
ATOM 520 C C . LYS A 1 69 ? -10.197 -0.802 16.963 1.00 93.06 69 LYS A C 1
ATOM 522 O O . LYS A 1 69 ? -10.161 -1.358 18.062 1.00 93.06 69 LYS A O 1
ATOM 527 N N . LEU A 1 70 ? -11.304 -0.720 16.231 1.00 90.06 70 LEU A N 1
ATOM 528 C CA . LEU A 1 70 ? -12.616 -1.134 16.695 1.00 90.06 70 LEU A CA 1
ATOM 529 C C . LEU A 1 70 ? -13.354 -1.919 15.612 1.00 90.06 70 LEU A C 1
ATOM 531 O O . LEU A 1 70 ? -13.271 -1.618 14.427 1.00 90.06 70 LEU A O 1
ATOM 535 N N . CYS A 1 71 ? -14.113 -2.918 16.052 1.00 91.12 71 CYS A N 1
ATOM 536 C CA . CYS A 1 71 ? -15.114 -3.597 15.246 1.00 91.12 71 CYS A CA 1
ATOM 537 C C . CYS A 1 71 ? -16.465 -3.375 15.929 1.00 91.12 71 CYS A C 1
ATOM 539 O O . CYS A 1 71 ? -16.622 -3.732 17.097 1.00 91.12 71 CYS A O 1
ATOM 541 N N . SER A 1 72 ? -17.424 -2.776 15.220 1.00 89.19 72 SER A N 1
ATOM 542 C CA . SER A 1 72 ? -18.738 -2.406 15.768 1.00 89.19 72 SER A CA 1
ATOM 543 C C . SER A 1 72 ? -19.489 -3.606 16.346 1.00 89.19 72 SER A C 1
ATOM 545 O O . SER A 1 72 ? -20.096 -3.506 17.411 1.00 89.19 72 SER A O 1
ATOM 547 N N . THR A 1 73 ? -19.390 -4.759 15.686 1.00 90.38 73 THR A N 1
ATOM 548 C CA . THR A 1 73 ? -19.988 -6.013 16.147 1.00 90.38 73 THR A CA 1
ATOM 549 C C . THR A 1 73 ? -19.337 -6.503 17.441 1.00 90.38 73 THR A C 1
ATOM 551 O O . THR A 1 73 ? -20.048 -6.812 18.396 1.00 90.38 73 THR A O 1
ATOM 554 N N . CYS A 1 74 ? -18.000 -6.521 17.525 1.00 88.56 74 CYS A N 1
ATOM 555 C CA . CYS A 1 74 ? -17.295 -6.844 18.772 1.00 88.56 74 CYS A CA 1
ATOM 556 C C . CYS A 1 74 ? -17.688 -5.898 19.915 1.00 88.56 74 CYS A C 1
ATOM 558 O O . CYS A 1 74 ? -17.965 -6.362 21.019 1.00 88.56 74 CYS A O 1
ATOM 560 N N . GLU A 1 75 ? -17.749 -4.594 19.640 1.00 89.62 75 GLU A N 1
ATOM 561 C CA . GLU A 1 75 ? -18.091 -3.574 20.635 1.00 89.62 75 GLU A CA 1
ATOM 562 C C . GLU A 1 75 ? -19.521 -3.752 21.161 1.00 89.62 75 GLU A C 1
ATOM 564 O O . GLU A 1 75 ? -19.768 -3.693 22.365 1.00 89.62 75 GLU A O 1
ATOM 569 N N . HIS A 1 76 ? -20.468 -4.050 20.268 1.00 89.88 76 HIS A N 1
ATOM 570 C CA . HIS A 1 76 ? -21.852 -4.319 20.641 1.00 89.88 76 HIS A CA 1
ATOM 571 C C . HIS A 1 76 ? -21.968 -5.495 21.621 1.00 89.88 76 HIS A C 1
ATOM 573 O O . HIS A 1 76 ? -22.653 -5.377 22.641 1.00 89.88 76 HIS A O 1
ATOM 579 N N . TYR A 1 77 ? -21.305 -6.620 21.333 1.00 90.06 77 TYR A N 1
ATOM 580 C CA . TYR A 1 77 ? -21.348 -7.795 22.210 1.00 90.06 77 TYR A CA 1
ATOM 581 C C . TYR A 1 77 ? -20.627 -7.549 23.538 1.00 90.06 77 TYR A C 1
ATOM 583 O O . TYR A 1 77 ? -21.169 -7.899 24.583 1.00 90.06 77 TYR A O 1
ATOM 591 N N . SER A 1 78 ? -19.478 -6.863 23.510 1.00 87.25 78 SER A N 1
ATOM 592 C CA . SER A 1 78 ? -18.749 -6.456 24.720 1.00 87.25 78 SER A CA 1
ATOM 593 C C . SER A 1 78 ? -19.624 -5.607 25.651 1.00 87.25 78 SER A C 1
ATOM 595 O O . SER A 1 78 ? -19.751 -5.900 26.837 1.00 87.25 78 SER A O 1
ATOM 597 N N . ARG A 1 79 ? -20.321 -4.604 25.099 1.00 89.31 79 ARG A N 1
ATOM 598 C CA . ARG A 1 79 ? -21.166 -3.686 25.877 1.00 89.31 79 ARG A CA 1
ATOM 599 C C . ARG A 1 79 ? -22.449 -4.326 26.406 1.00 89.31 79 ARG A C 1
ATOM 601 O O . ARG A 1 79 ? -22.950 -3.921 27.447 1.00 89.31 79 ARG A O 1
ATOM 608 N N . THR A 1 80 ? -23.030 -5.268 25.665 1.00 89.19 80 THR A N 1
ATOM 609 C CA . THR A 1 80 ? -24.325 -5.874 26.023 1.00 89.19 80 THR A CA 1
ATOM 610 C C . THR A 1 80 ? -24.197 -7.122 26.893 1.00 89.19 80 THR A C 1
ATOM 612 O O . THR A 1 80 ? -25.219 -7.621 27.358 1.00 89.19 80 THR A O 1
ATOM 615 N N . GLY A 1 81 ? -22.982 -7.653 27.086 1.00 82.56 81 GLY A N 1
ATOM 616 C CA . GLY A 1 81 ? -22.743 -8.900 27.823 1.00 82.56 81 GLY A CA 1
ATOM 617 C C . GLY A 1 81 ? -23.363 -10.138 27.165 1.00 82.56 81 GLY A C 1
ATOM 618 O O . GLY A 1 81 ? -23.425 -11.204 27.773 1.00 82.56 81 GLY A O 1
ATOM 619 N N . LYS A 1 82 ? -23.856 -10.009 25.927 1.00 81.75 82 LYS A N 1
ATOM 620 C CA . LYS A 1 82 ? -24.451 -11.109 25.166 1.00 81.75 82 LYS A CA 1
ATOM 621 C C . LYS A 1 82 ? -23.346 -11.963 24.550 1.00 81.75 82 LYS A C 1
ATOM 623 O O . LYS A 1 82 ? -22.328 -11.436 24.105 1.00 81.75 82 LYS A O 1
ATOM 628 N N . GLY A 1 83 ? -23.581 -13.273 24.461 1.00 78.75 83 GLY A N 1
ATOM 629 C CA . GLY A 1 83 ? -22.676 -14.194 23.772 1.00 78.75 83 GLY A CA 1
ATOM 630 C C . GLY A 1 83 ? -22.381 -13.714 22.348 1.00 78.75 83 GLY A C 1
ATOM 631 O O . GLY A 1 83 ? -23.304 -13.429 21.580 1.00 78.75 83 GLY A O 1
ATOM 632 N N . LYS A 1 84 ? -21.091 -13.581 22.017 1.00 76.81 84 LYS A N 1
ATOM 633 C CA . LYS A 1 84 ? -20.625 -13.099 20.713 1.00 76.81 84 LYS A CA 1
ATOM 634 C C . LYS A 1 84 ? -21.133 -14.040 19.619 1.00 76.81 84 LYS A C 1
ATOM 636 O O . LYS A 1 84 ? -20.763 -15.210 19.605 1.00 76.81 84 LYS A O 1
ATOM 641 N N . LYS A 1 85 ? -21.951 -13.535 18.690 1.00 82.25 85 LYS A N 1
ATOM 642 C CA . LYS A 1 85 ? -22.237 -14.280 17.455 1.00 82.25 85 LYS A CA 1
ATOM 643 C C . LYS A 1 85 ? -20.988 -14.334 16.585 1.00 82.25 85 LYS A C 1
ATOM 645 O O . LYS A 1 85 ? -20.208 -13.372 16.556 1.00 82.25 85 LYS A O 1
ATOM 650 N N . ASP A 1 86 ? -20.847 -15.438 15.863 1.00 87.25 86 ASP A N 1
ATOM 651 C CA . ASP A 1 86 ? -19.785 -15.588 14.882 1.00 87.25 86 ASP A CA 1
ATOM 652 C C . ASP A 1 86 ? -19.872 -14.483 13.817 1.00 87.25 86 ASP A C 1
ATOM 654 O O . ASP A 1 86 ? -20.960 -14.142 13.341 1.00 87.25 86 ASP A O 1
ATOM 658 N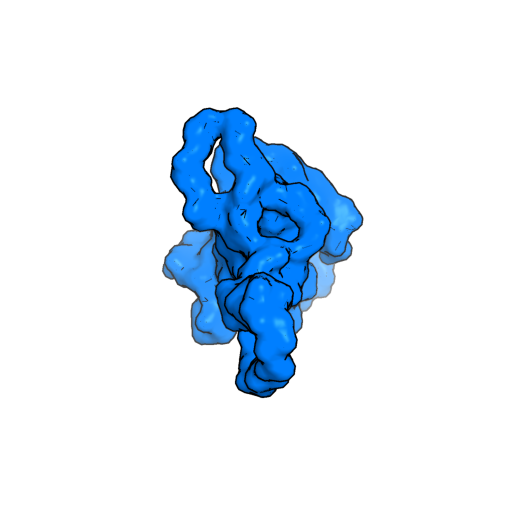 N . HIS A 1 87 ? -18.734 -13.851 13.535 1.00 88.81 87 HIS A N 1
ATOM 659 C CA . HIS A 1 87 ? -18.608 -12.784 12.545 1.00 88.81 87 HIS A CA 1
ATOM 660 C C . HIS A 1 87 ? -17.144 -12.534 12.178 1.00 88.81 87 HIS A C 1
ATOM 662 O O . HIS A 1 87 ? -16.231 -12.768 12.972 1.00 88.81 87 HIS A O 1
ATOM 668 N N . VAL A 1 88 ? -16.938 -11.931 11.007 1.00 89.31 88 VAL A N 1
ATOM 669 C CA . VAL A 1 88 ? -15.625 -11.447 10.569 1.00 89.31 88 VAL A CA 1
ATOM 670 C C . VAL A 1 88 ? -15.211 -10.244 11.419 1.00 89.31 88 VAL A C 1
ATOM 672 O O . VAL A 1 88 ? -15.782 -9.158 11.312 1.00 89.31 88 VAL A O 1
ATOM 675 N N . GLY A 1 89 ? -14.233 -10.443 12.301 1.00 88.06 89 GLY A N 1
ATOM 676 C CA . GLY A 1 89 ? -13.687 -9.385 13.143 1.00 88.06 89 GLY A CA 1
ATOM 677 C C . GLY A 1 89 ? -12.752 -8.476 12.352 1.00 88.06 89 GLY A C 1
ATOM 678 O O . GLY A 1 89 ? -11.731 -8.926 11.850 1.00 88.06 89 GLY A O 1
ATOM 679 N N . TYR A 1 90 ? -13.065 -7.183 12.295 1.00 90.56 90 TYR A N 1
ATOM 680 C CA . TYR A 1 90 ? -12.252 -6.207 11.555 1.00 90.56 90 TYR A CA 1
ATOM 681 C C . TYR A 1 90 ? -11.230 -5.458 12.414 1.00 90.56 90 TYR A C 1
ATOM 683 O O . TYR A 1 90 ? -10.495 -4.629 11.888 1.00 90.56 90 TYR A O 1
ATOM 691 N N . LYS A 1 91 ? -11.174 -5.732 13.726 1.00 93.31 91 LYS A N 1
ATOM 692 C CA . LYS A 1 91 ? -10.191 -5.130 14.635 1.00 93.31 91 LYS A CA 1
ATOM 693 C C . LYS A 1 91 ? -8.821 -5.764 14.389 1.00 93.31 91 LYS A C 1
ATOM 695 O O . LYS A 1 91 ? -8.601 -6.904 14.781 1.00 93.31 91 LYS A O 1
ATOM 700 N N . ASN A 1 92 ? -7.922 -5.010 13.769 1.00 94.75 92 ASN A N 1
ATOM 701 C CA . ASN A 1 92 ? -6.586 -5.453 13.361 1.00 94.75 92 ASN A CA 1
ATOM 702 C C . ASN A 1 92 ? -5.488 -4.424 13.698 1.00 94.75 92 ASN A C 1
ATOM 704 O O . ASN A 1 92 ? -4.367 -4.542 13.221 1.00 94.75 92 ASN A O 1
ATOM 708 N N . TRP A 1 93 ? -5.801 -3.410 14.513 1.00 96.06 93 TRP A N 1
ATOM 709 C CA . TRP A 1 93 ? -4.858 -2.363 14.894 1.00 96.06 93 TRP A CA 1
ATOM 710 C C . TRP A 1 93 ? -4.963 -2.011 16.375 1.00 96.06 93 TRP A C 1
ATOM 712 O O . TRP A 1 93 ? -6.059 -1.848 16.914 1.00 96.06 93 TRP A O 1
ATOM 722 N N . ASN A 1 94 ? -3.821 -1.866 17.042 1.00 93.44 94 ASN A N 1
ATOM 723 C CA . ASN A 1 94 ? -3.738 -1.528 18.466 1.00 93.44 94 ASN A CA 1
ATOM 724 C C . ASN A 1 94 ? -2.749 -0.387 18.775 1.00 93.44 94 ASN A C 1
ATOM 726 O O . ASN A 1 94 ? -2.585 -0.046 19.943 1.00 93.44 94 ASN A O 1
ATOM 730 N N . GLN A 1 95 ? -2.129 0.224 17.758 1.00 93.00 95 GLN A N 1
ATOM 731 C CA . GLN A 1 95 ? -1.148 1.303 17.921 1.00 93.00 95 GLN A CA 1
ATOM 732 C C . GLN A 1 95 ? -1.765 2.702 17.699 1.00 93.00 95 GLN A C 1
ATOM 734 O O . GLN A 1 95 ? -2.990 2.882 17.670 1.00 93.00 95 GLN A O 1
ATOM 739 N N . SER A 1 96 ? -0.926 3.737 17.573 1.00 91.31 96 SER A N 1
ATOM 740 C CA . SER A 1 96 ? -1.369 5.116 17.323 1.00 91.31 96 SER A CA 1
ATOM 741 C C . SER A 1 96 ? -2.111 5.235 15.983 1.00 91.31 96 SER A C 1
ATOM 743 O O . SER A 1 96 ? -1.951 4.410 15.090 1.00 91.31 96 SER A O 1
ATOM 745 N N . SER A 1 97 ? -2.988 6.232 15.843 1.00 88.88 97 SER A N 1
ATOM 746 C CA . SER A 1 97 ? -3.751 6.405 14.592 1.00 88.88 97 SER A CA 1
ATOM 747 C C . SER A 1 97 ? -2.875 6.958 13.464 1.00 88.88 97 SER A C 1
ATOM 749 O O . SER A 1 97 ? -3.118 6.641 12.308 1.00 88.88 97 SER A O 1
ATOM 751 N N . GLY A 1 98 ? -1.850 7.750 13.804 1.00 88.25 98 GLY A N 1
ATOM 752 C CA . GLY A 1 98 ? -0.886 8.276 12.832 1.00 88.25 98 GLY A CA 1
ATOM 753 C C . GLY A 1 98 ? 0.009 7.189 12.232 1.00 88.25 98 GLY A C 1
ATOM 754 O O . GLY A 1 98 ? 0.374 7.273 11.074 1.00 88.25 98 GLY A O 1
ATOM 755 N N . ALA A 1 99 ? 0.283 6.107 12.967 1.00 91.75 99 ALA A N 1
ATOM 756 C CA . ALA A 1 99 ? 1.085 4.998 12.448 1.00 91.75 99 ALA A CA 1
ATOM 757 C C . ALA A 1 99 ? 0.316 4.054 11.498 1.00 91.75 99 ALA A C 1
ATOM 759 O O . ALA A 1 99 ? 0.908 3.122 10.969 1.00 91.75 99 ALA A O 1
ATOM 760 N N . MET A 1 100 ? -0.994 4.253 11.294 1.00 94.38 100 MET A N 1
ATOM 761 C CA . 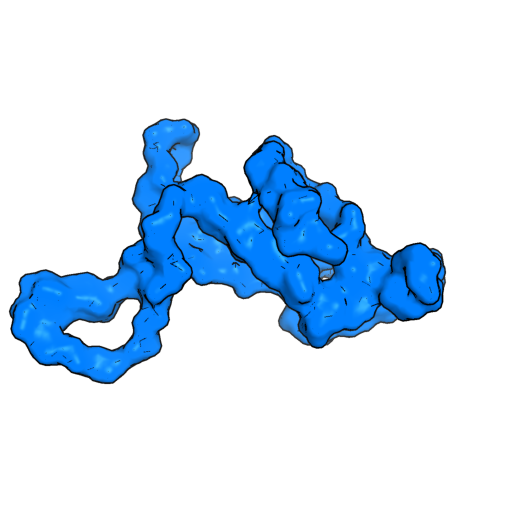MET A 1 100 ? -1.791 3.374 10.428 1.00 94.38 100 MET A CA 1
ATOM 762 C C . MET A 1 100 ? -1.355 3.460 8.969 1.00 94.38 100 MET A C 1
ATOM 764 O O . MET A 1 100 ? -1.243 2.428 8.320 1.00 94.38 100 MET A O 1
ATOM 768 N N . GLU A 1 101 ? -1.138 4.673 8.460 1.00 94.06 101 GLU A N 1
ATOM 769 C CA . GLU A 1 101 ? -0.758 4.873 7.064 1.00 94.06 101 GLU A CA 1
ATOM 770 C C . GLU A 1 101 ? 0.589 4.221 6.778 1.00 94.06 101 GLU A C 1
ATOM 772 O O . GLU A 1 101 ? 0.665 3.324 5.944 1.00 94.06 101 GLU A O 1
ATOM 777 N N . SER A 1 102 ? 1.629 4.604 7.522 1.00 93.81 102 SER A N 1
ATOM 778 C CA . SER A 1 102 ? 2.973 4.063 7.320 1.00 93.81 102 SER A CA 1
ATOM 779 C C . SER A 1 102 ? 3.019 2.539 7.435 1.00 93.81 102 SER A C 1
ATOM 781 O O . SER A 1 102 ? 3.681 1.894 6.629 1.00 93.81 102 SER A O 1
ATOM 783 N N . ASP A 1 103 ? 2.270 1.940 8.363 1.00 96.12 103 ASP A N 1
ATOM 784 C CA . ASP A 1 103 ? 2.176 0.482 8.480 1.00 96.12 103 ASP A CA 1
ATOM 785 C C . ASP A 1 103 ? 1.497 -0.181 7.270 1.00 96.12 103 ASP A C 1
ATOM 787 O O . ASP A 1 103 ? 1.974 -1.204 6.777 1.00 96.12 103 ASP A O 1
ATOM 791 N N . ILE A 1 104 ? 0.415 0.410 6.753 1.00 97.00 104 ILE A N 1
ATOM 792 C CA . ILE A 1 104 ? -0.258 -0.077 5.541 1.00 97.00 104 ILE A CA 1
ATOM 793 C C . ILE A 1 104 ? 0.663 0.048 4.322 1.00 97.00 104 ILE A C 1
ATOM 795 O O . ILE A 1 104 ? 0.720 -0.873 3.505 1.00 97.00 104 ILE A O 1
ATOM 799 N N . ILE A 1 105 ? 1.362 1.177 4.182 1.00 96.62 105 ILE A N 1
ATOM 800 C CA . ILE A 1 105 ? 2.260 1.420 3.053 1.00 96.62 105 ILE A CA 1
ATOM 801 C C . ILE A 1 105 ? 3.446 0.452 3.101 1.00 96.62 105 ILE A C 1
ATOM 803 O O . ILE A 1 105 ? 3.727 -0.179 2.087 1.00 96.62 105 ILE A O 1
ATOM 807 N N . VAL A 1 106 ? 4.073 0.240 4.263 1.00 96.12 106 VAL A N 1
ATOM 808 C CA . VAL A 1 106 ? 5.143 -0.765 4.418 1.00 96.12 106 VAL A CA 1
ATOM 809 C C . VAL A 1 106 ? 4.657 -2.160 4.020 1.00 96.12 106 VAL A C 1
ATOM 811 O O . VAL A 1 106 ? 5.330 -2.827 3.238 1.00 96.12 106 VAL A O 1
ATOM 814 N N . GLU A 1 107 ? 3.471 -2.581 4.477 1.00 97.25 107 GLU A N 1
ATOM 815 C CA . GLU A 1 107 ? 2.889 -3.870 4.071 1.00 97.25 107 GLU A CA 1
ATOM 816 C C . GLU A 1 107 ? 2.708 -3.949 2.544 1.00 97.25 107 GLU A C 1
ATOM 818 O O . GLU A 1 107 ? 3.028 -4.961 1.921 1.00 97.25 107 GLU A O 1
ATOM 823 N N . GLY A 1 108 ? 2.226 -2.872 1.919 1.00 97.19 108 GLY A N 1
ATOM 824 C CA . GLY A 1 108 ? 2.055 -2.806 0.469 1.00 97.19 108 GLY A CA 1
ATOM 825 C C . GLY A 1 108 ? 3.374 -2.862 -0.309 1.00 97.19 108 GLY A C 1
ATOM 826 O O . GLY A 1 108 ? 3.422 -3.496 -1.364 1.00 97.19 108 GLY A O 1
ATOM 827 N N . PHE A 1 109 ? 4.442 -2.251 0.211 1.00 96.81 109 PHE A N 1
ATOM 828 C CA . PHE A 1 109 ? 5.788 -2.312 -0.370 1.00 96.81 109 PHE A CA 1
ATOM 829 C C . PHE A 1 109 ? 6.380 -3.719 -0.274 1.00 96.81 109 PHE A C 1
ATOM 831 O O . PHE A 1 109 ? 6.820 -4.260 -1.287 1.00 96.81 109 PHE A O 1
ATOM 838 N N . GLN A 1 110 ? 6.304 -4.351 0.900 1.00 96.38 110 GLN A N 1
ATOM 839 C CA . GLN A 1 110 ? 6.813 -5.712 1.125 1.00 96.38 110 GLN A CA 1
ATOM 840 C C . GLN A 1 110 ? 6.133 -6.758 0.229 1.00 96.38 110 GLN A C 1
ATOM 842 O O . GLN A 1 110 ? 6.729 -7.770 -0.126 1.00 96.38 110 GLN A O 1
ATOM 847 N N . ARG A 1 111 ? 4.880 -6.513 -0.165 1.00 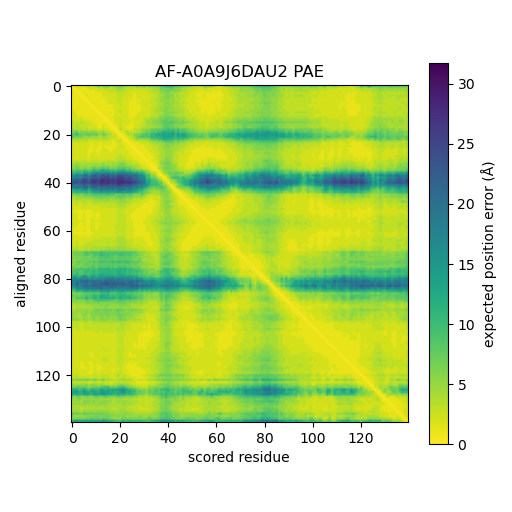96.62 111 ARG A N 1
ATOM 848 C CA . ARG A 1 111 ? 4.095 -7.429 -1.005 1.00 96.62 111 ARG A CA 1
ATOM 849 C C . ARG A 1 111 ? 4.152 -7.108 -2.498 1.00 96.62 111 ARG A C 1
ATOM 851 O O . ARG A 1 111 ? 3.535 -7.819 -3.287 1.00 96.62 111 ARG A O 1
ATOM 858 N N . SER A 1 112 ? 4.858 -6.052 -2.901 1.00 96.56 112 SER A N 1
ATOM 859 C CA . SER A 1 112 ? 4.890 -5.561 -4.288 1.00 96.56 112 SER A CA 1
ATOM 860 C C . SER A 1 112 ? 5.331 -6.639 -5.289 1.00 96.56 112 SER A C 1
ATOM 862 O O . SER A 1 112 ? 4.613 -6.920 -6.256 1.00 96.56 112 SER A O 1
ATOM 864 N N . VAL A 1 113 ? 6.439 -7.323 -4.996 1.00 95.50 113 VAL A N 1
ATOM 865 C CA . VAL A 1 113 ? 6.993 -8.391 -5.839 1.00 95.50 113 VAL A CA 1
ATOM 866 C C . VAL A 1 113 ? 6.073 -9.612 -5.869 1.00 95.50 113 VAL A C 1
ATOM 868 O O . VAL A 1 113 ? 5.766 -10.118 -6.944 1.00 95.50 113 VAL A O 1
ATOM 871 N N . GLU A 1 114 ? 5.563 -10.054 -4.718 1.00 96.12 114 GLU A N 1
ATOM 872 C CA . GLU A 1 114 ? 4.637 -11.194 -4.646 1.00 96.12 114 GLU A CA 1
ATOM 873 C C . GLU A 1 114 ? 3.343 -10.926 -5.435 1.00 96.12 114 GLU A C 1
ATOM 875 O O . GLU A 1 114 ? 2.867 -11.775 -6.191 1.00 96.12 114 GLU A O 1
ATOM 880 N N . MET A 1 115 ? 2.760 -9.736 -5.271 1.00 95.62 115 MET A N 1
ATOM 881 C CA . MET A 1 115 ? 1.452 -9.408 -5.838 1.00 95.62 115 MET A CA 1
ATOM 882 C C . MET A 1 115 ? 1.513 -9.050 -7.321 1.00 95.62 115 MET A C 1
ATOM 884 O O . MET A 1 115 ? 0.596 -9.395 -8.075 1.00 95.62 115 MET A O 1
ATOM 888 N N . HIS A 1 116 ? 2.553 -8.321 -7.728 1.00 96.94 116 HIS A N 1
ATOM 889 C CA . HIS A 1 116 ? 2.611 -7.669 -9.039 1.00 96.94 116 HIS A CA 1
ATOM 890 C C . HIS A 1 116 ? 3.900 -7.965 -9.807 1.00 96.94 116 HIS A C 1
ATOM 892 O O . HIS A 1 116 ? 3.961 -7.682 -11.002 1.00 96.94 116 HIS A O 1
ATOM 898 N N . GLY A 1 117 ? 4.902 -8.574 -9.168 1.00 95.81 117 GLY A N 1
ATOM 899 C CA . GLY A 1 117 ? 6.186 -8.896 -9.789 1.00 95.81 117 GLY A CA 1
ATOM 900 C C . GLY A 1 117 ? 7.011 -7.665 -10.148 1.00 95.81 117 GLY A C 1
ATOM 901 O O . GLY A 1 117 ? 7.728 -7.732 -11.148 1.00 95.81 117 GLY A O 1
ATOM 902 N N . VAL A 1 118 ? 6.843 -6.574 -9.391 1.00 96.50 118 VAL A N 1
ATOM 903 C CA . VAL A 1 118 ? 7.573 -5.303 -9.504 1.00 96.50 118 VAL A CA 1
ATOM 904 C C . VAL A 1 118 ? 8.017 -4.832 -8.120 1.00 96.50 118 VAL A C 1
ATOM 906 O O . VAL A 1 118 ? 7.305 -5.070 -7.145 1.00 96.50 118 VAL A O 1
ATOM 909 N N . GLU A 1 119 ? 9.137 -4.118 -8.043 1.00 96.31 119 GLU A N 1
ATOM 910 C CA . GLU A 1 119 ? 9.551 -3.365 -6.852 1.00 96.31 119 GLU A CA 1
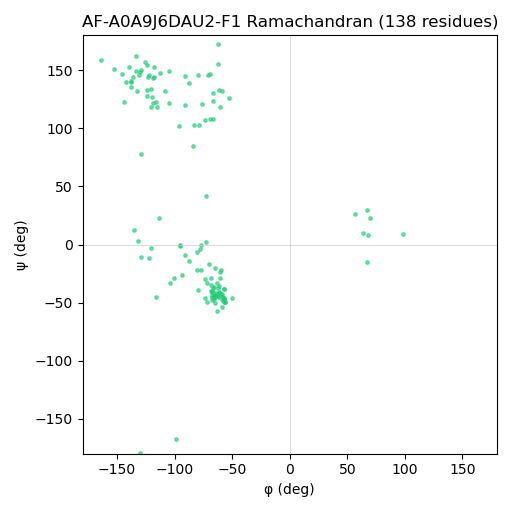ATOM 911 C C . GLU A 1 119 ? 9.032 -1.921 -6.890 1.00 96.31 119 GLU A C 1
ATOM 913 O O . GLU A 1 119 ? 8.984 -1.275 -7.941 1.00 96.31 119 GLU A O 1
ATOM 918 N N . TYR A 1 120 ? 8.689 -1.371 -5.726 1.00 96.31 120 TYR A N 1
ATOM 919 C CA . TYR A 1 120 ? 8.386 0.055 -5.580 1.00 96.31 120 TYR A CA 1
ATOM 920 C C . TYR A 1 120 ? 9.635 0.790 -5.086 1.00 96.31 120 TYR A C 1
ATOM 922 O O . TYR A 1 120 ? 9.954 0.737 -3.900 1.00 96.31 120 TYR A O 1
ATOM 930 N N . ARG A 1 121 ? 10.347 1.485 -5.982 1.00 92.50 121 ARG A N 1
ATOM 931 C CA . ARG A 1 121 ? 11.611 2.174 -5.635 1.00 92.50 121 ARG A CA 1
ATOM 932 C C . ARG A 1 121 ? 11.468 3.669 -5.410 1.00 92.50 121 ARG A C 1
ATOM 934 O O . ARG A 1 121 ? 12.242 4.265 -4.669 1.00 92.50 121 ARG A O 1
ATOM 941 N N . ILE A 1 122 ? 10.491 4.280 -6.066 1.00 92.44 122 ILE A N 1
ATOM 942 C CA . ILE A 1 122 ? 10.231 5.711 -5.963 1.00 92.44 122 ILE A CA 1
ATOM 943 C C . ILE A 1 122 ? 8.788 5.864 -5.525 1.00 92.44 122 ILE A C 1
ATOM 945 O O . ILE A 1 122 ? 7.897 5.237 -6.100 1.00 92.44 122 ILE A O 1
ATOM 949 N N . PHE A 1 123 ? 8.547 6.709 -4.527 1.00 92.19 123 PHE A N 1
ATOM 950 C CA . PHE A 1 123 ? 7.189 7.074 -4.166 1.00 92.19 123 PHE A CA 1
ATOM 951 C C . PHE A 1 123 ? 6.991 8.578 -4.082 1.00 92.19 123 PHE A C 1
ATOM 953 O O . PHE A 1 123 ? 7.906 9.333 -3.756 1.00 92.19 123 PHE A O 1
ATOM 960 N N . ILE A 1 124 ? 5.766 8.990 -4.383 1.00 94.56 124 ILE A N 1
ATOM 961 C CA . ILE A 1 124 ? 5.280 10.359 -4.279 1.00 94.56 124 ILE A CA 1
ATOM 962 C C . ILE A 1 124 ? 4.188 10.344 -3.211 1.00 94.56 124 ILE A C 1
ATOM 964 O O . ILE A 1 124 ? 3.195 9.636 -3.363 1.00 94.56 124 ILE A O 1
ATOM 968 N N . GLY A 1 125 ? 4.391 11.085 -2.125 1.00 91.44 125 GLY A N 1
ATOM 969 C CA . GLY A 1 125 ? 3.440 11.201 -1.018 1.00 91.44 125 GLY A CA 1
ATOM 970 C C . GLY A 1 125 ? 3.168 12.658 -0.653 1.00 91.44 125 GLY A C 1
ATOM 971 O O . GLY A 1 125 ? 3.732 13.576 -1.252 1.00 91.44 125 GLY A O 1
ATOM 972 N N . ASP A 1 126 ? 2.323 12.866 0.350 1.00 83.88 126 ASP A N 1
ATOM 973 C CA . ASP A 1 126 ? 1.878 14.182 0.833 1.00 83.88 126 ASP A CA 1
ATOM 974 C C . ASP A 1 126 ? 2.913 14.929 1.703 1.00 83.88 126 ASP A C 1
ATOM 976 O O . ASP A 1 126 ? 2.680 16.062 2.127 1.00 83.88 126 ASP A O 1
ATOM 980 N N . GLY A 1 127 ? 4.081 14.320 1.926 1.00 77.75 127 GLY A N 1
ATOM 981 C CA . GLY A 1 127 ? 5.180 14.891 2.700 1.00 77.75 127 GLY A CA 1
ATOM 982 C C . GLY A 1 127 ? 5.253 14.415 4.152 1.00 77.75 127 GLY A C 1
ATOM 983 O O . GLY A 1 127 ? 6.079 14.950 4.898 1.00 77.75 127 GLY A O 1
ATOM 984 N N . ASP A 1 128 ? 4.463 13.416 4.567 1.00 76.25 128 ASP A N 1
ATOM 985 C CA . ASP A 1 128 ? 4.656 12.775 5.873 1.00 76.25 128 ASP A CA 1
ATOM 986 C C . ASP A 1 128 ? 5.994 12.006 5.919 1.00 76.25 128 ASP A C 1
ATOM 988 O O . ASP A 1 128 ? 6.185 10.939 5.324 1.00 76.25 128 ASP A O 1
ATOM 992 N N . SER A 1 129 ? 6.956 12.557 6.663 1.00 78.69 129 SER A N 1
ATOM 993 C CA . SER A 1 129 ? 8.297 11.986 6.818 1.00 78.69 129 SER A CA 1
ATOM 994 C C . SER A 1 129 ? 8.301 10.638 7.543 1.00 78.69 129 SER A C 1
ATOM 996 O O . SER A 1 129 ? 9.251 9.862 7.391 1.00 78.69 129 SER A O 1
ATOM 998 N N . 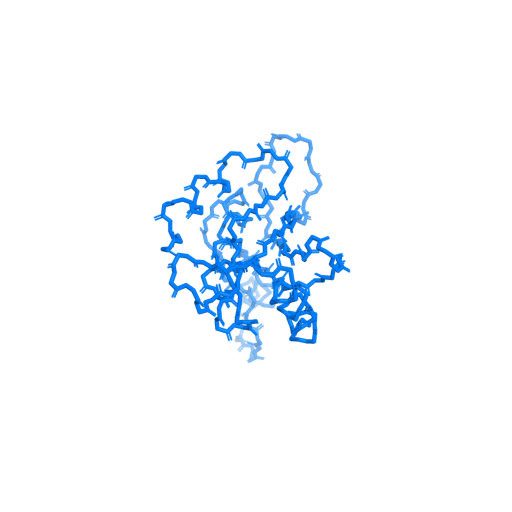SER A 1 130 ? 7.243 10.321 8.299 1.00 84.38 130 SER A N 1
ATOM 999 C CA . SER A 1 130 ? 7.136 9.052 9.015 1.00 84.38 130 SER A CA 1
ATOM 1000 C C . SER A 1 130 ? 6.976 7.863 8.064 1.00 84.38 130 SER A C 1
ATOM 1002 O O . SER A 1 130 ? 7.554 6.806 8.324 1.00 84.38 130 SER A O 1
ATOM 1004 N N . VAL A 1 131 ? 6.283 8.040 6.933 1.00 87.25 131 VAL A N 1
ATOM 1005 C CA . VAL A 1 131 ? 6.121 7.003 5.903 1.00 87.25 131 VAL A CA 1
ATOM 1006 C C . VAL A 1 131 ? 7.472 6.663 5.278 1.00 87.25 131 VAL A C 1
ATOM 1008 O O . VAL A 1 131 ? 7.863 5.495 5.270 1.00 87.25 131 VAL A O 1
ATOM 1011 N N . LEU A 1 132 ? 8.230 7.680 4.848 1.00 88.19 132 LEU A N 1
ATOM 1012 C CA . LEU A 1 132 ? 9.568 7.494 4.275 1.00 88.19 132 LEU A CA 1
ATOM 1013 C C . LEU A 1 132 ? 10.497 6.755 5.245 1.00 88.19 132 LEU A C 1
ATOM 1015 O O . LEU A 1 132 ? 11.139 5.777 4.868 1.00 88.19 132 LEU A O 1
ATOM 1019 N N . HIS A 1 133 ? 10.550 7.201 6.502 1.00 88.50 133 HIS A N 1
ATOM 1020 C CA . HIS A 1 133 ? 11.410 6.584 7.510 1.00 88.50 133 HIS A CA 1
ATOM 1021 C C . HIS A 1 133 ? 11.062 5.107 7.747 1.00 88.50 133 HIS A C 1
ATOM 1023 O O . HIS A 1 133 ? 11.957 4.267 7.858 1.00 88.50 133 HIS A O 1
ATOM 1029 N N . GLN A 1 134 ? 9.769 4.776 7.805 1.00 91.62 134 GLN A N 1
ATOM 1030 C CA . GLN A 1 134 ? 9.311 3.402 8.012 1.00 91.62 134 GLN A CA 1
ATOM 1031 C C . GLN A 1 134 ? 9.642 2.504 6.817 1.00 91.62 134 GLN A C 1
ATOM 1033 O O . GLN A 1 134 ? 10.103 1.387 7.039 1.00 91.62 134 GLN A O 1
ATOM 1038 N N . ILE A 1 135 ? 9.479 2.991 5.581 1.00 90.00 135 ILE A N 1
ATOM 1039 C CA . ILE A 1 135 ? 9.864 2.252 4.369 1.00 90.00 135 ILE A CA 1
ATOM 1040 C C . ILE A 1 135 ? 11.360 1.932 4.403 1.00 90.00 135 ILE A C 1
ATOM 1042 O O . ILE A 1 135 ? 11.723 0.763 4.352 1.00 90.00 135 ILE A O 1
ATOM 1046 N N . LEU A 1 136 ? 12.213 2.944 4.600 1.00 88.62 136 LEU A N 1
ATOM 1047 C CA . LEU A 1 136 ? 13.674 2.773 4.623 1.00 88.62 136 LEU A CA 1
ATOM 1048 C C . LEU A 1 136 ? 14.171 1.826 5.724 1.00 88.62 136 LEU A C 1
ATOM 1050 O O . LEU A 1 136 ? 15.269 1.293 5.624 1.00 88.62 136 LEU A O 1
ATOM 1054 N N . THR A 1 137 ? 13.395 1.652 6.795 1.00 90.38 137 THR A N 1
ATOM 1055 C CA . THR A 1 137 ? 13.781 0.802 7.930 1.00 90.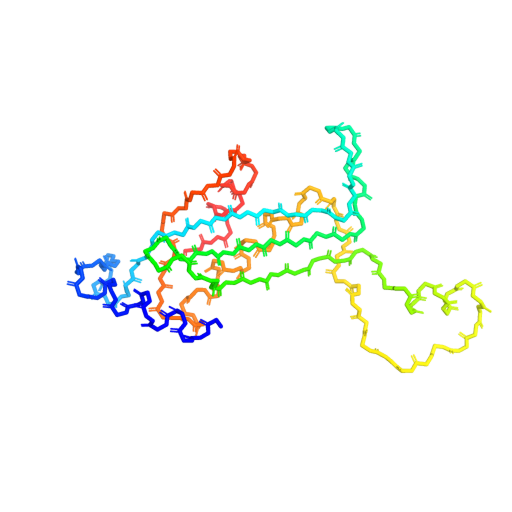38 137 THR A CA 1
ATOM 1056 C C . THR A 1 137 ? 13.247 -0.628 7.806 1.00 90.38 137 THR A C 1
ATOM 1058 O O . THR A 1 137 ? 13.803 -1.535 8.421 1.00 90.38 137 THR A O 1
ATOM 1061 N N . LYS A 1 138 ? 12.135 -0.839 7.089 1.00 91.06 138 LYS A N 1
ATOM 1062 C CA . LYS A 1 138 ? 11.365 -2.099 7.130 1.00 91.06 138 LYS A CA 1
ATOM 1063 C C . LYS A 1 138 ? 11.196 -2.796 5.783 1.00 91.06 138 LYS A C 1
ATOM 1065 O O . LYS A 1 138 ? 10.693 -3.920 5.763 1.00 91.06 138 LYS A O 1
ATOM 1070 N N . VAL A 1 139 ? 11.522 -2.133 4.682 1.00 87.00 139 VAL A N 1
ATOM 1071 C CA . VAL A 1 139 ? 11.480 -2.710 3.338 1.00 87.00 139 VAL A CA 1
ATOM 1072 C C . VAL A 1 139 ? 12.924 -2.992 2.935 1.00 87.00 139 VAL A C 1
ATOM 1074 O O . VAL A 1 139 ? 13.750 -2.084 2.994 1.00 87.00 139 VAL A O 1
ATOM 1077 N N . GLU A 1 140 ? 13.212 -4.257 2.628 1.00 70.62 140 GLU A N 1
ATOM 1078 C CA . GLU A 1 140 ? 14.526 -4.737 2.169 1.00 70.62 140 GLU A CA 1
ATOM 1079 C C . GLU A 1 140 ? 14.724 -4.495 0.671 1.00 70.62 140 GLU A C 1
ATOM 1081 O O . GLU A 1 140 ? 13.720 -4.599 -0.074 1.00 70.62 140 GLU A O 1
#

Radius of gyration: 17.79 Å; Cα contacts (8 Å, |Δi|>4): 245; chains: 1; bounding box: 45×35×50 Å